Protein AF-J1FBF3-F1 (afdb_monomer)

Mean predicted aligned error: 6.77 Å

Foldseek 3Di:
DDDPDDPPPQQLLNVLCVLLVHDLVVVCVVVVHDSVVSVCSNVVVDPDPPVVSVVSVVSSVVVVVVVVVVVVVVVVVVVVVVVVVVD

pLDDT: mean 89.7, std 16.92, range [34.84, 98.38]

Solvent-accessible surface area (backbone atoms only — not comparable to full-atom values): 5199 Å² total; per-residue (Å²): 137,83,84,82,86,68,88,65,79,70,43,66,58,57,48,49,23,61,75,67,71,51,49,67,61,55,52,16,62,76,73,73,50,61,51,67,56,52,51,35,40,52,72,63,76,42,84,74,55,70,70,56,54,51,46,50,54,51,53,49,51,51,51,52,51,51,52,52,51,50,53,50,53,54,49,50,53,53,53,54,56,51,54,66,72,76,110

Secondary structure (DSSP, 8-state):
-----------HHHHHHHHHT--HHHHHHHHT--HHHHHHHHHTSSPPPHHHHHHHHHHHHHHHHHHH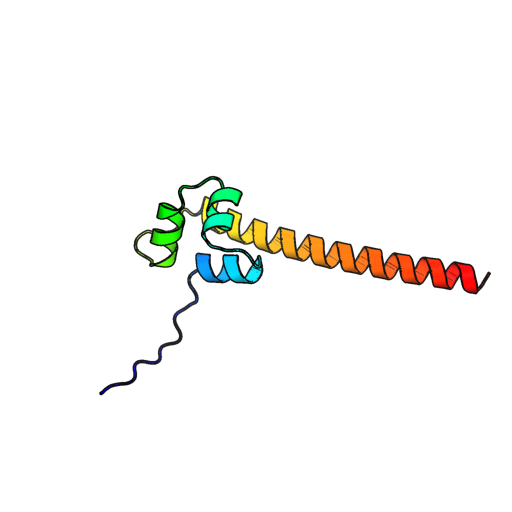HHHHHHHHHHHHHHHHHH-

Sequence (87 aa):
MEKKEAKSEENLVKKTCRELGITQKELAEQIGVAPVSISRWSRGENQIPKNIELLFKTLVENKNLKNINFEIIKFKKKLDTLTESIV

Structure (mmCIF, N/CA/C/O backbone):
data_AF-J1FBF3-F1
#
_entry.id   AF-J1FBF3-F1
#
loop_
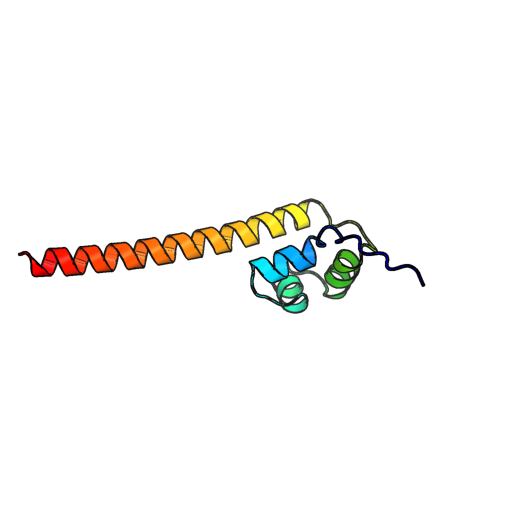_atom_site.group_PDB
_atom_site.id
_atom_site.type_symbol
_atom_site.label_atom_id
_atom_site.label_alt_id
_atom_site.label_comp_id
_atom_site.label_asym_id
_atom_site.label_entity_id
_atom_site.label_seq_id
_atom_site.pdbx_PDB_ins_code
_atom_site.Cartn_x
_atom_site.Cartn_y
_atom_site.Cartn_z
_atom_site.occupancy
_atom_site.B_iso_or_equiv
_atom_site.auth_seq_id
_atom_site.auth_comp_id
_atom_site.auth_asym_id
_atom_site.auth_atom_id
_atom_site.pdbx_PDB_model_num
ATOM 1 N N . MET A 1 1 ? 35.510 -17.136 3.514 1.00 39.09 1 MET A N 1
ATOM 2 C CA . MET A 1 1 ? 34.085 -17.091 3.125 1.00 39.09 1 MET A CA 1
ATOM 3 C C . MET A 1 1 ? 33.425 -16.040 4.004 1.00 39.09 1 MET A C 1
ATOM 5 O O . MET A 1 1 ? 32.977 -16.341 5.102 1.00 39.09 1 MET A O 1
ATOM 9 N N . GLU A 1 2 ? 33.552 -14.777 3.602 1.00 34.84 2 GLU A N 1
ATOM 10 C CA . GLU A 1 2 ? 33.152 -13.632 4.422 1.00 34.84 2 GLU A CA 1
ATOM 11 C C . GLU A 1 2 ? 31.631 -13.475 4.414 1.00 34.84 2 GLU A C 1
ATOM 13 O O . GLU A 1 2 ? 31.013 -13.227 3.379 1.00 34.84 2 GLU A O 1
ATOM 18 N N . LYS A 1 3 ? 31.033 -13.612 5.599 1.00 44.12 3 LYS A N 1
ATOM 19 C CA . LYS A 1 3 ? 29.700 -13.099 5.900 1.00 44.12 3 LYS A CA 1
ATOM 20 C C . LYS A 1 3 ? 29.749 -11.571 5.804 1.00 44.12 3 LYS A C 1
ATOM 22 O O . LYS A 1 3 ? 30.358 -10.930 6.654 1.00 44.12 3 LYS A O 1
ATOM 27 N N . LYS A 1 4 ? 29.088 -10.983 4.806 1.00 41.31 4 LYS A N 1
ATOM 28 C CA . LYS A 1 4 ? 28.723 -9.558 4.818 1.00 41.31 4 LYS A CA 1
ATOM 29 C C . LYS A 1 4 ? 27.254 -9.425 5.205 1.00 41.31 4 LYS A C 1
ATOM 31 O O . LYS A 1 4 ? 26.374 -9.303 4.361 1.00 41.31 4 LYS A O 1
ATOM 36 N N . GLU A 1 5 ? 27.005 -9.467 6.510 1.00 44.34 5 GLU A N 1
ATOM 37 C CA . GLU A 1 5 ? 25.807 -8.887 7.107 1.00 44.34 5 GLU A CA 1
ATOM 38 C C . GLU A 1 5 ? 26.004 -7.370 7.183 1.00 44.34 5 GLU A C 1
ATOM 40 O O . GLU A 1 5 ? 26.735 -6.859 8.025 1.00 44.34 5 GLU A O 1
ATOM 45 N N . ALA A 1 6 ? 25.339 -6.643 6.291 1.00 37.31 6 ALA A N 1
ATOM 46 C CA . ALA A 1 6 ? 24.994 -5.247 6.503 1.00 37.31 6 ALA A CA 1
ATOM 47 C C . ALA A 1 6 ? 23.508 -5.125 6.170 1.00 37.31 6 ALA A C 1
ATOM 49 O O . ALA A 1 6 ? 23.099 -5.187 5.014 1.00 37.31 6 ALA A O 1
ATOM 50 N N . LYS A 1 7 ? 22.713 -5.064 7.237 1.00 44.19 7 LYS A N 1
ATOM 51 C CA . LYS A 1 7 ? 21.268 -4.843 7.309 1.00 44.19 7 LYS A CA 1
ATOM 52 C C . LYS A 1 7 ? 20.900 -3.636 6.436 1.00 44.19 7 LYS A C 1
ATOM 54 O O . LYS A 1 7 ? 20.943 -2.506 6.908 1.00 44.19 7 LYS A O 1
ATOM 59 N N . SER A 1 8 ? 20.646 -3.880 5.148 1.00 49.75 8 SER A N 1
ATOM 60 C CA . SER A 1 8 ? 20.425 -2.831 4.153 1.00 49.75 8 SER A CA 1
ATOM 61 C C . SER A 1 8 ? 19.268 -1.962 4.611 1.00 49.75 8 SER A C 1
ATOM 63 O O . SER A 1 8 ? 18.205 -2.509 4.918 1.00 49.75 8 SER A O 1
ATOM 65 N N . GLU A 1 9 ? 19.468 -0.647 4.643 1.00 53.31 9 GLU A N 1
ATOM 66 C CA . GLU A 1 9 ? 18.383 0.326 4.723 1.00 53.31 9 GLU A CA 1
ATOM 67 C C . GLU A 1 9 ? 17.233 -0.166 3.853 1.00 53.31 9 GLU A C 1
ATOM 69 O O . GLU A 1 9 ? 17.394 -0.443 2.660 1.00 53.31 9 GLU A O 1
ATOM 74 N N . GLU A 1 10 ? 16.099 -0.439 4.484 1.00 66.25 10 GLU A N 1
ATOM 75 C CA . GLU A 1 10 ? 15.026 -1.094 3.776 1.00 66.25 10 GLU A CA 1
ATOM 76 C C . GLU A 1 10 ? 14.522 -0.167 2.681 1.00 66.25 10 GLU A C 1
ATOM 78 O O . GLU A 1 10 ? 14.024 0.924 2.958 1.00 66.25 10 GLU A O 1
ATOM 83 N N . ASN A 1 11 ? 14.681 -0.613 1.435 1.00 89.62 11 ASN A N 1
ATOM 84 C CA . ASN A 1 11 ? 14.235 0.114 0.261 1.00 89.62 11 ASN A CA 1
ATOM 85 C C . ASN A 1 11 ? 12.817 0.671 0.481 1.00 89.62 11 ASN A C 1
ATOM 87 O O . ASN A 1 11 ? 11.919 -0.081 0.872 1.00 89.62 11 ASN A O 1
ATOM 91 N N . LEU A 1 12 ? 12.620 1.964 0.197 1.00 94.69 12 LEU A N 1
ATOM 92 C CA . LEU A 1 12 ? 11.368 2.675 0.467 1.00 94.69 12 LEU A CA 1
ATOM 93 C C . LEU A 1 12 ? 10.141 1.932 -0.085 1.00 94.69 12 LEU A C 1
ATOM 95 O O . LEU A 1 12 ? 9.145 1.813 0.618 1.00 94.69 12 LEU A O 1
ATOM 99 N N . VAL A 1 13 ? 10.239 1.338 -1.280 1.00 96.19 13 VAL A N 1
ATOM 100 C CA . VAL A 1 13 ? 9.166 0.524 -1.875 1.00 96.19 13 VAL A CA 1
ATOM 101 C C . VAL A 1 13 ? 8.797 -0.657 -0.977 1.00 96.19 13 VAL A C 1
ATOM 103 O O . VAL A 1 13 ? 7.618 -0.887 -0.714 1.00 96.19 13 VAL A O 1
ATOM 106 N N . LYS A 1 14 ? 9.792 -1.416 -0.500 1.00 95.50 14 LYS A N 1
ATOM 107 C CA . LYS A 1 14 ? 9.571 -2.600 0.348 1.00 95.50 14 LYS A CA 1
ATOM 108 C C . LYS A 1 14 ? 8.974 -2.205 1.695 1.00 95.50 14 LYS A C 1
ATOM 110 O O . LYS A 1 14 ? 8.001 -2.822 2.127 1.00 95.50 14 LYS A O 1
ATOM 115 N N . LYS A 1 15 ? 9.498 -1.132 2.295 1.00 96.12 15 LYS A N 1
ATOM 116 C CA . LYS A 1 15 ? 8.973 -0.564 3.537 1.00 96.12 15 LYS A CA 1
ATOM 117 C C . LYS A 1 15 ? 7.503 -0.165 3.378 1.00 96.12 15 LYS A C 1
ATOM 119 O O . LYS A 1 15 ? 6.672 -0.617 4.162 1.00 96.12 15 LYS A O 1
ATOM 124 N N . THR A 1 16 ? 7.173 0.605 2.340 1.00 96.94 16 THR A N 1
ATOM 125 C CA . THR A 1 16 ? 5.800 1.043 2.054 1.00 96.94 16 THR A CA 1
ATOM 126 C C . THR A 1 16 ? 4.869 -0.141 1.799 1.00 96.94 16 THR A C 1
ATOM 128 O O . THR A 1 16 ? 3.788 -0.186 2.377 1.00 96.94 16 THR A O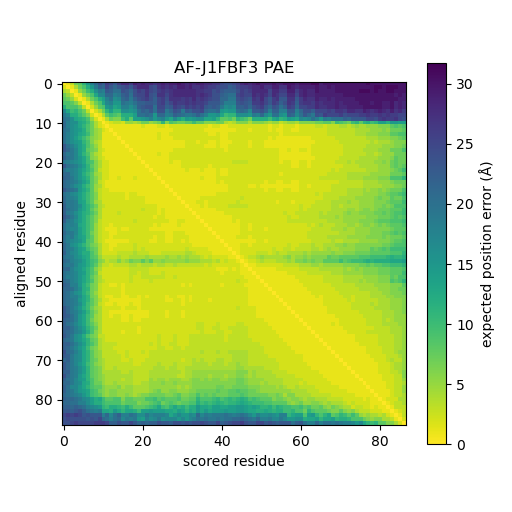 1
ATOM 131 N N . CYS A 1 17 ? 5.286 -1.139 1.011 1.00 97.19 17 CYS A N 1
ATOM 132 C CA . CYS A 1 17 ? 4.496 -2.356 0.783 1.00 97.19 17 CYS A CA 1
ATOM 133 C C . CYS A 1 17 ? 4.176 -3.079 2.098 1.00 97.19 17 CYS A C 1
ATOM 135 O O . CYS A 1 17 ? 3.028 -3.449 2.334 1.00 97.19 17 CYS A O 1
ATOM 137 N N . ARG A 1 18 ? 5.161 -3.230 2.994 1.00 96.62 18 ARG A N 1
ATOM 138 C CA . ARG A 1 18 ? 4.954 -3.866 4.301 1.00 96.62 18 ARG A CA 1
ATOM 139 C C . ARG A 1 18 ? 4.025 -3.056 5.201 1.00 96.62 18 ARG A C 1
ATOM 141 O O . ARG A 1 18 ? 3.125 -3.627 5.807 1.00 96.62 18 ARG A O 1
ATOM 148 N N . GLU A 1 19 ? 4.230 -1.745 5.294 1.00 96.56 19 GLU A N 1
ATOM 149 C CA . GLU A 1 19 ? 3.394 -0.862 6.116 1.00 96.56 19 GLU A CA 1
ATOM 150 C C . GLU A 1 19 ? 1.947 -0.846 5.618 1.00 96.56 19 GLU A C 1
ATOM 152 O O . GLU A 1 19 ? 1.012 -0.880 6.418 1.00 96.56 19 GLU A O 1
ATOM 157 N N . LEU A 1 20 ? 1.746 -0.886 4.300 1.00 96.81 20 LEU A N 1
ATOM 158 C CA . LEU A 1 20 ? 0.427 -0.970 3.681 1.00 96.81 20 LEU A CA 1
ATOM 159 C C . LEU A 1 20 ? -0.160 -2.387 3.687 1.00 96.81 20 LEU A C 1
ATOM 161 O O . LEU A 1 20 ? -1.382 -2.515 3.705 1.00 96.81 20 LEU A O 1
ATOM 165 N N . GLY A 1 21 ? 0.659 -3.430 3.829 1.00 97.06 21 GLY A N 1
ATOM 166 C CA . GLY A 1 21 ? 0.217 -4.825 3.768 1.00 97.06 21 GLY A CA 1
ATOM 167 C C . GLY A 1 21 ? -0.177 -5.250 2.352 1.00 97.06 21 GLY A C 1
ATOM 168 O O . GLY A 1 21 ? -1.133 -5.999 2.196 1.00 97.06 21 GLY A O 1
ATOM 169 N N . ILE A 1 22 ? 0.527 -4.731 1.343 1.00 97.50 22 ILE A N 1
ATOM 170 C CA . ILE A 1 22 ? 0.252 -4.946 -0.084 1.00 97.50 22 ILE A CA 1
ATOM 171 C C . ILE A 1 22 ? 1.504 -5.439 -0.814 1.00 97.50 22 ILE A C 1
ATOM 173 O O . ILE A 1 22 ? 2.628 -5.358 -0.316 1.00 97.50 22 ILE A O 1
ATOM 177 N N . THR A 1 23 ? 1.317 -5.925 -2.031 1.00 97.81 23 THR A N 1
ATOM 178 C CA . THR A 1 23 ? 2.373 -6.310 -2.966 1.00 97.81 23 THR A CA 1
ATOM 179 C C . THR A 1 23 ? 2.898 -5.105 -3.755 1.00 97.81 23 THR A C 1
ATOM 181 O O . THR A 1 23 ? 2.245 -4.072 -3.884 1.00 97.81 23 THR A O 1
ATOM 184 N N . GLN A 1 24 ? 4.075 -5.251 -4.373 1.00 97.06 24 GLN A N 1
ATOM 185 C CA . GLN A 1 24 ? 4.620 -4.232 -5.285 1.00 97.06 24 GLN A CA 1
ATOM 186 C C . GLN A 1 24 ? 3.720 -3.975 -6.503 1.00 97.06 24 GLN A C 1
ATOM 188 O O . GLN A 1 24 ? 3.694 -2.859 -7.019 1.00 97.06 24 GLN A O 1
ATOM 193 N N . LYS A 1 25 ? 2.986 -4.998 -6.959 1.00 97.69 25 LYS A N 1
ATOM 194 C CA . LYS A 1 25 ? 2.032 -4.883 -8.066 1.00 97.69 25 LYS A CA 1
ATOM 195 C C . LYS A 1 25 ? 0.847 -4.004 -7.666 1.00 97.69 25 LYS A C 1
ATOM 197 O O . LYS A 1 25 ? 0.547 -3.051 -8.373 1.00 97.69 25 LYS A O 1
ATOM 202 N N . GLU A 1 26 ? 0.248 -4.276 -6.511 1.00 98.00 26 GLU A N 1
ATOM 203 C CA . GLU A 1 26 ? -0.858 -3.473 -5.975 1.00 98.00 26 GLU A CA 1
ATOM 204 C C . GLU A 1 26 ? -0.411 -2.038 -5.678 1.00 98.00 26 GLU A C 1
ATOM 206 O O . GLU A 1 26 ? -1.143 -1.098 -5.970 1.00 98.00 26 GLU A O 1
ATOM 211 N N . LEU A 1 27 ? 0.818 -1.840 -5.180 1.00 97.94 27 LEU A N 1
ATOM 212 C CA . LEU A 1 27 ? 1.372 -0.497 -5.009 1.00 97.94 27 LEU A CA 1
ATOM 213 C C . LEU A 1 27 ? 1.465 0.248 -6.350 1.00 97.94 27 LEU A C 1
ATOM 215 O O . LEU A 1 27 ? 1.116 1.424 -6.404 1.00 97.94 27 LEU A O 1
ATOM 219 N N . ALA A 1 28 ? 1.905 -0.425 -7.422 1.00 97.88 28 ALA A N 1
ATOM 220 C CA . ALA A 1 28 ? 1.978 0.150 -8.768 1.00 97.88 28 ALA A CA 1
ATOM 221 C C . ALA A 1 28 ? 0.596 0.590 -9.275 1.00 97.88 28 ALA A C 1
ATOM 223 O O . ALA A 1 28 ? 0.441 1.712 -9.758 1.00 97.88 28 ALA A O 1
ATOM 224 N N . GLU A 1 29 ? -0.397 -0.286 -9.119 1.00 97.69 29 GLU A N 1
ATOM 225 C CA . GLU A 1 29 ? -1.790 -0.041 -9.498 1.00 97.69 29 GLU A CA 1
ATOM 226 C C . GLU A 1 29 ? -2.382 1.128 -8.702 1.00 97.69 29 GLU A C 1
ATOM 228 O O . GLU A 1 29 ? -2.977 2.033 -9.283 1.00 97.69 29 GLU A O 1
ATOM 233 N N . GLN A 1 30 ? -2.144 1.169 -7.389 1.00 96.69 30 GLN A N 1
ATOM 234 C CA . GLN A 1 30 ? -2.678 2.194 -6.495 1.00 96.69 30 GLN A CA 1
ATOM 235 C C . GLN A 1 30 ? -2.133 3.598 -6.790 1.00 96.69 30 GLN A C 1
ATOM 237 O O . GLN A 1 30 ? -2.858 4.578 -6.623 1.00 96.69 30 GLN A O 1
ATOM 242 N N . ILE A 1 31 ? -0.870 3.714 -7.216 1.00 96.50 31 ILE A N 1
ATOM 243 C CA . ILE A 1 31 ? -0.261 5.011 -7.557 1.00 96.50 31 ILE A CA 1
ATOM 244 C C . ILE A 1 31 ? -0.292 5.331 -9.059 1.00 96.50 31 ILE A C 1
ATOM 246 O O . ILE A 1 31 ? 0.185 6.393 -9.458 1.00 96.50 31 ILE A O 1
ATOM 250 N N . GLY A 1 32 ? -0.812 4.427 -9.893 1.00 96.75 32 GLY A N 1
ATOM 251 C CA . GLY A 1 32 ? -0.940 4.628 -11.336 1.00 96.75 32 GLY A CA 1
ATOM 252 C C . GLY A 1 32 ? 0.387 4.629 -12.103 1.00 96.75 32 GLY A C 1
ATOM 253 O O . GLY A 1 32 ? 0.542 5.399 -13.049 1.00 96.75 32 GLY A O 1
ATOM 254 N N . VAL A 1 33 ? 1.355 3.789 -11.717 1.00 96.75 33 VAL A N 1
ATOM 255 C CA . VAL A 1 33 ? 2.634 3.640 -12.442 1.00 96.75 33 VAL A CA 1
ATOM 256 C C . VAL A 1 33 ? 2.818 2.228 -12.988 1.00 96.75 33 VAL A C 1
ATOM 258 O O . VAL A 1 33 ? 2.247 1.262 -12.490 1.00 96.75 33 VAL A O 1
ATOM 261 N N . ALA A 1 34 ? 3.677 2.080 -13.997 1.00 97.38 34 ALA A N 1
ATOM 262 C CA . ALA A 1 34 ? 4.019 0.764 -14.521 1.00 97.38 34 ALA A CA 1
ATOM 263 C C . ALA A 1 34 ? 4.743 -0.095 -13.453 1.00 97.38 34 ALA A C 1
ATOM 265 O O . ALA A 1 34 ? 5.666 0.407 -12.802 1.00 97.38 34 ALA A O 1
ATOM 266 N N . PRO A 1 35 ? 4.433 -1.402 -13.314 1.00 96.94 35 PRO A N 1
ATOM 267 C CA . PRO A 1 35 ? 5.097 -2.291 -12.349 1.00 96.94 35 PRO A CA 1
ATOM 268 C C . PRO A 1 35 ? 6.624 -2.343 -12.496 1.00 96.94 35 PRO A C 1
ATOM 270 O O . PRO A 1 35 ? 7.351 -2.509 -11.515 1.00 96.94 35 PRO A O 1
ATOM 273 N N . VAL A 1 36 ? 7.130 -2.147 -13.720 1.00 96.94 36 VAL A N 1
ATOM 274 C CA . VAL A 1 36 ? 8.572 -2.068 -13.991 1.00 96.94 36 VAL A CA 1
ATOM 275 C C . VAL A 1 36 ? 9.235 -0.903 -13.249 1.00 96.94 36 VAL A C 1
ATOM 277 O O . VAL A 1 36 ? 10.357 -1.060 -12.775 1.00 96.94 36 VAL A O 1
ATOM 280 N N . SER A 1 37 ? 8.546 0.230 -13.078 1.00 96.69 37 SER A N 1
ATOM 281 C CA . SER A 1 37 ? 9.063 1.383 -12.331 1.00 96.69 37 SER A CA 1
ATOM 282 C C . SER A 1 37 ? 9.245 1.036 -10.856 1.00 96.69 37 SER A C 1
ATOM 284 O O . SER A 1 37 ? 10.328 1.243 -10.315 1.00 96.69 37 SER A O 1
ATOM 286 N N . ILE A 1 38 ? 8.240 0.403 -10.237 1.00 97.00 38 ILE A N 1
ATOM 287 C CA . ILE A 1 3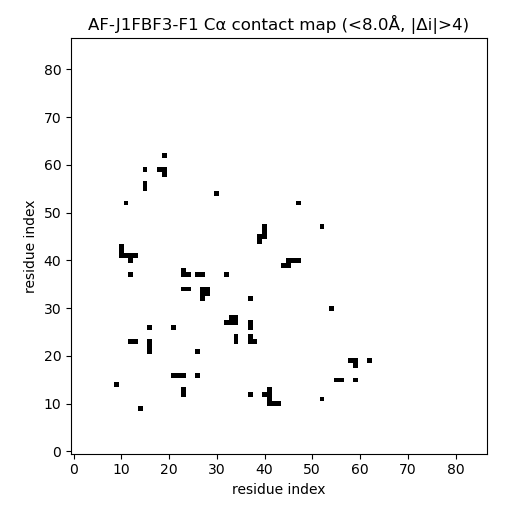8 ? 8.315 -0.083 -8.851 1.00 97.00 38 ILE A CA 1
ATOM 288 C C . ILE A 1 38 ? 9.465 -1.079 -8.677 1.00 97.00 38 ILE A C 1
ATOM 290 O O . ILE A 1 38 ? 10.226 -0.980 -7.717 1.00 97.00 38 ILE A O 1
ATOM 294 N N . SER A 1 39 ? 9.631 -2.008 -9.623 1.00 95.50 39 SER A N 1
ATOM 295 C CA . SER A 1 39 ? 10.708 -3.002 -9.581 1.00 95.50 39 SER A CA 1
ATOM 296 C C . S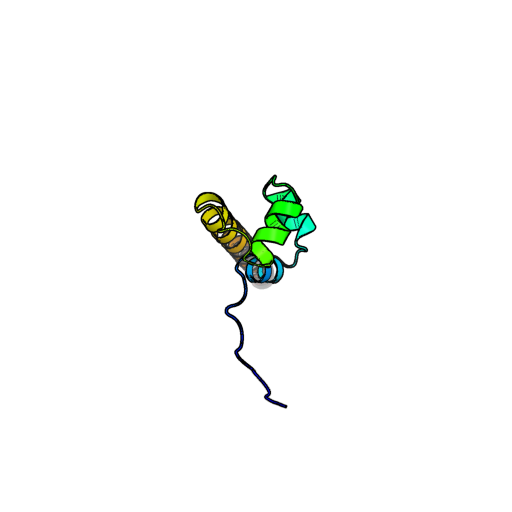ER A 1 39 ? 12.094 -2.351 -9.647 1.00 95.50 39 SER A C 1
ATOM 298 O O . SER A 1 39 ? 12.958 -2.658 -8.825 1.00 95.50 39 SER A O 1
ATOM 300 N N . ARG A 1 40 ? 12.292 -1.394 -10.565 1.00 95.62 40 ARG A N 1
ATOM 301 C CA . ARG A 1 40 ? 13.542 -0.625 -10.697 1.00 95.62 40 ARG A CA 1
ATOM 302 C C . ARG A 1 40 ? 13.856 0.167 -9.432 1.00 95.62 40 ARG A C 1
ATOM 304 O O . ARG A 1 40 ? 14.974 0.089 -8.926 1.00 95.62 40 ARG A O 1
ATOM 311 N N . TRP A 1 41 ? 12.866 0.866 -8.878 1.00 96.06 41 TRP A N 1
ATOM 312 C CA . TRP A 1 41 ? 13.006 1.587 -7.612 1.00 96.06 41 TRP A CA 1
ATOM 313 C C . TRP A 1 41 ? 13.324 0.644 -6.455 1.00 96.06 41 TRP A C 1
ATOM 315 O O . TRP A 1 41 ? 14.215 0.931 -5.662 1.00 96.06 41 TRP A O 1
ATOM 325 N N . SER A 1 42 ? 12.672 -0.521 -6.393 1.00 94.00 42 SER A N 1
ATOM 326 C CA . SER A 1 42 ? 12.912 -1.536 -5.363 1.00 94.00 42 SER A CA 1
ATOM 327 C C . SER A 1 42 ? 14.320 -2.137 -5.410 1.00 94.00 42 SER A C 1
ATOM 329 O O . SER A 1 42 ? 14.779 -2.659 -4.389 1.00 94.00 42 SER A O 1
ATOM 331 N N . ARG A 1 43 ? 14.971 -2.129 -6.578 1.00 93.00 43 ARG A N 1
ATOM 332 C CA . ARG A 1 43 ? 16.348 -2.607 -6.776 1.00 93.00 43 ARG A CA 1
ATOM 333 C C . ARG A 1 43 ? 17.388 -1.486 -6.697 1.00 93.00 43 ARG A C 1
ATOM 335 O O . ARG A 1 43 ? 18.575 -1.782 -6.702 1.00 93.00 43 ARG A O 1
ATOM 342 N N . GLY A 1 44 ? 16.955 -0.227 -6.595 1.00 90.94 44 GLY A N 1
ATOM 343 C CA . GLY A 1 44 ? 17.846 0.936 -6.575 1.00 90.94 44 GLY A CA 1
ATOM 344 C C . GLY A 1 44 ? 18.453 1.276 -7.939 1.00 90.94 44 GLY A C 1
ATOM 345 O O . GLY A 1 44 ? 19.433 2.006 -7.993 1.00 90.94 44 GLY A O 1
ATOM 346 N N . GLU A 1 45 ? 17.886 0.762 -9.037 1.00 89.94 45 GLU A N 1
ATOM 347 C CA . GLU A 1 45 ? 18.372 1.043 -10.398 1.00 89.94 45 GLU A CA 1
ATOM 348 C C . GLU A 1 45 ? 18.118 2.502 -10.797 1.00 89.94 45 GLU A C 1
ATOM 350 O O . GLU A 1 45 ? 18.937 3.105 -11.482 1.00 89.94 45 GLU A O 1
ATOM 355 N N . ASN A 1 46 ? 17.008 3.080 -10.318 1.00 90.56 46 ASN A N 1
ATOM 356 C CA . ASN A 1 46 ? 16.639 4.479 -10.520 1.00 90.56 46 ASN A CA 1
ATOM 357 C C . ASN A 1 46 ? 16.225 5.118 -9.191 1.00 90.56 46 ASN A C 1
ATOM 359 O O . ASN A 1 46 ? 15.618 4.460 -8.341 1.00 90.56 46 ASN A O 1
ATOM 363 N N . GLN A 1 47 ? 16.459 6.425 -9.064 1.00 91.25 47 GLN A N 1
ATOM 364 C CA . GLN A 1 47 ? 15.907 7.214 -7.966 1.00 91.25 47 GLN A CA 1
ATOM 365 C C . GLN A 1 47 ? 14.380 7.295 -8.070 1.00 91.25 47 GLN A C 1
ATOM 367 O O . GLN A 1 47 ? 13.811 7.350 -9.167 1.00 91.25 47 GLN A O 1
ATOM 372 N N . ILE A 1 48 ? 13.721 7.300 -6.913 1.00 94.88 48 ILE A N 1
ATOM 373 C CA . ILE A 1 48 ? 12.279 7.502 -6.828 1.00 94.88 48 ILE A CA 1
ATOM 374 C C . ILE A 1 48 ? 12.017 8.998 -7.048 1.00 94.88 48 ILE A C 1
ATOM 376 O O . ILE A 1 48 ? 12.653 9.831 -6.404 1.00 94.88 48 ILE A O 1
ATOM 380 N N . PRO A 1 49 ? 11.104 9.384 -7.953 1.00 96.12 49 PRO A N 1
ATOM 381 C CA . PRO A 1 49 ? 10.718 10.781 -8.085 1.00 96.12 49 PRO A CA 1
ATOM 382 C C . PRO A 1 49 ? 10.173 11.325 -6.758 1.00 96.12 49 PRO A C 1
ATOM 384 O O . PRO A 1 49 ? 9.361 10.676 -6.101 1.00 96.12 49 PRO A O 1
ATOM 387 N N . LYS A 1 50 ? 10.563 12.543 -6.377 1.00 96.62 50 LYS A N 1
ATOM 388 C CA . LYS A 1 50 ? 10.207 13.139 -5.075 1.00 96.62 50 LYS A CA 1
ATOM 389 C C . LYS A 1 50 ? 8.696 13.193 -4.804 1.00 96.62 50 LYS A C 1
ATOM 391 O O . LYS A 1 50 ? 8.257 13.038 -3.668 1.00 96.62 50 LYS A O 1
ATOM 396 N N . ASN A 1 51 ? 7.882 13.392 -5.841 1.00 96.75 51 ASN A N 1
ATOM 397 C CA . ASN A 1 51 ? 6.421 13.352 -5.732 1.00 96.75 51 ASN A CA 1
ATOM 398 C C . ASN A 1 51 ? 5.899 11.947 -5.385 1.00 96.75 51 ASN A C 1
ATOM 400 O O . ASN A 1 51 ? 4.926 11.833 -4.646 1.00 96.75 51 ASN A O 1
ATOM 404 N N . ILE A 1 52 ? 6.554 10.891 -5.874 1.00 97.44 52 ILE A N 1
ATOM 405 C CA . ILE A 1 52 ? 6.227 9.500 -5.543 1.00 97.44 52 ILE A CA 1
ATOM 406 C C . ILE A 1 52 ? 6.663 9.164 -4.113 1.00 97.44 52 ILE A C 1
ATOM 408 O O . ILE A 1 52 ? 5.913 8.515 -3.391 1.00 97.44 5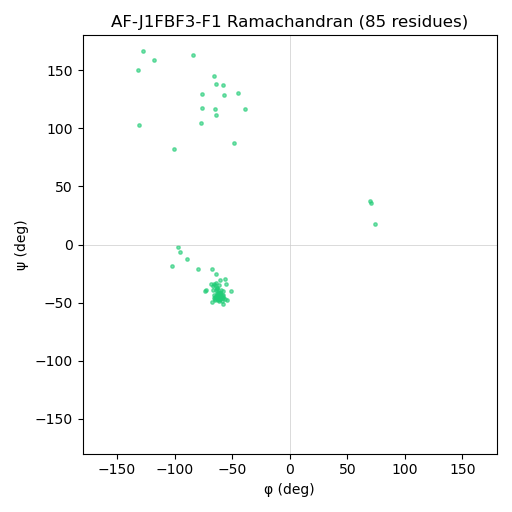2 ILE A O 1
ATOM 412 N N . GLU A 1 53 ? 7.819 9.655 -3.658 1.00 96.25 53 GLU A N 1
ATOM 413 C CA . GLU A 1 53 ? 8.229 9.501 -2.252 1.00 96.25 53 GLU A CA 1
ATOM 414 C C . GLU A 1 53 ? 7.220 10.144 -1.294 1.00 96.25 53 GLU A C 1
ATOM 416 O O . GLU A 1 53 ? 6.811 9.536 -0.300 1.00 96.25 53 GLU A O 1
ATOM 421 N N . LEU A 1 54 ? 6.774 11.365 -1.615 1.00 97.50 54 LEU A N 1
ATOM 422 C CA . LEU A 1 54 ? 5.747 12.055 -0.841 1.00 97.50 54 LEU A CA 1
ATOM 423 C C . LEU A 1 54 ? 4.424 11.282 -0.873 1.00 97.50 54 LEU A C 1
ATOM 425 O O . LEU A 1 54 ? 3.802 11.106 0.171 1.00 97.50 54 LEU A O 1
ATOM 429 N N . LEU A 1 55 ? 4.035 10.765 -2.041 1.00 97.88 55 LEU A N 1
ATOM 430 C CA . LEU A 1 55 ? 2.838 9.946 -2.190 1.00 97.88 55 LEU A CA 1
ATOM 431 C C . LEU A 1 55 ? 2.897 8.687 -1.314 1.00 97.88 55 LEU A C 1
ATOM 433 O O . LEU A 1 55 ? 1.933 8.402 -0.609 1.00 97.88 55 LEU A O 1
ATOM 437 N N . PHE A 1 56 ? 4.022 7.968 -1.283 1.00 97.31 56 PHE A N 1
ATOM 438 C CA . PHE A 1 56 ? 4.202 6.809 -0.401 1.00 97.31 56 PHE A CA 1
ATOM 439 C C . PHE A 1 56 ? 4.013 7.170 1.068 1.00 97.31 56 PHE A C 1
ATOM 441 O O . PHE A 1 56 ? 3.277 6.482 1.778 1.00 97.31 56 PHE A O 1
ATOM 448 N N . LYS A 1 57 ? 4.613 8.279 1.514 1.00 97.44 57 LYS A N 1
ATOM 449 C CA . LYS A 1 57 ? 4.428 8.778 2.881 1.00 97.44 57 LYS A CA 1
ATOM 450 C C . LYS A 1 57 ? 2.955 9.090 3.167 1.00 97.44 57 LYS A C 1
ATOM 452 O O . LYS A 1 57 ? 2.439 8.682 4.204 1.00 97.44 57 LYS A O 1
ATOM 457 N N . THR A 1 58 ? 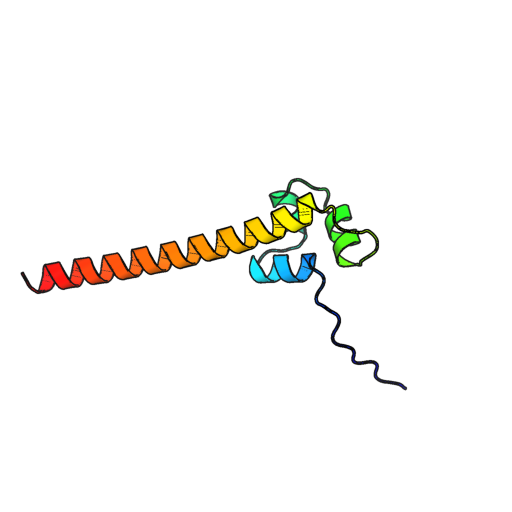2.268 9.766 2.247 1.00 98.00 58 THR A N 1
ATOM 458 C CA . THR A 1 58 ? 0.844 10.099 2.385 1.00 98.00 58 THR A CA 1
ATOM 459 C C . THR A 1 58 ? -0.043 8.853 2.434 1.00 98.00 58 THR A C 1
ATOM 461 O O . THR A 1 58 ? -0.992 8.823 3.214 1.00 98.00 58 THR A O 1
ATOM 464 N N . LEU A 1 59 ? 0.256 7.810 1.652 1.00 97.88 59 LEU A N 1
ATOM 465 C CA . LEU A 1 59 ? -0.499 6.552 1.676 1.00 97.88 59 LEU A CA 1
ATOM 466 C C . LEU A 1 59 ? -0.379 5.830 3.022 1.00 97.88 59 LEU A C 1
ATOM 468 O O . LEU A 1 59 ? -1.388 5.376 3.566 1.00 97.88 59 LEU A O 1
ATOM 472 N N . VAL A 1 60 ? 0.836 5.746 3.567 1.00 97.81 60 VAL A N 1
ATOM 473 C CA . VAL A 1 60 ? 1.085 5.135 4.882 1.00 97.81 60 VAL A CA 1
ATOM 474 C C . VAL A 1 60 ? 0.363 5.912 5.979 1.00 97.81 60 VAL A C 1
ATOM 476 O O . VAL A 1 60 ? -0.361 5.319 6.778 1.00 97.81 60 VAL A O 1
ATOM 479 N N . GLU A 1 61 ? 0.485 7.241 5.973 1.00 97.94 61 GLU A N 1
ATOM 480 C CA . GLU A 1 61 ? -0.224 8.105 6.919 1.00 97.94 61 GLU A CA 1
ATOM 481 C C . GLU A 1 61 ? -1.745 7.909 6.815 1.00 97.94 61 GLU A C 1
ATOM 483 O O . GLU A 1 61 ? -2.425 7.732 7.822 1.00 97.94 61 GLU A O 1
ATOM 488 N N . ASN A 1 62 ? -2.291 7.832 5.596 1.00 97.88 62 ASN A N 1
ATOM 489 C CA . ASN A 1 62 ? -3.718 7.596 5.385 1.00 97.88 62 ASN A CA 1
ATOM 490 C C . ASN A 1 62 ? -4.191 6.260 5.979 1.00 97.88 62 ASN A C 1
ATOM 492 O O . ASN A 1 62 ? -5.265 6.208 6.582 1.00 97.88 62 ASN A O 1
ATOM 496 N N . LYS A 1 63 ? -3.399 5.188 5.842 1.00 97.38 63 LYS A N 1
ATOM 497 C CA . LYS A 1 63 ? -3.698 3.896 6.474 1.00 97.38 63 LYS A CA 1
ATOM 498 C C . LYS A 1 63 ? -3.698 4.012 8.001 1.00 97.38 63 LYS A C 1
ATOM 500 O O . LYS A 1 63 ? -4.623 3.517 8.643 1.00 97.38 63 LYS A O 1
ATOM 505 N N . ASN A 1 64 ? -2.712 4.696 8.578 1.00 97.44 64 ASN A N 1
ATOM 506 C CA . ASN A 1 64 ? -2.624 4.889 10.026 1.00 97.44 64 ASN A CA 1
ATOM 507 C C . ASN A 1 64 ? -3.818 5.683 10.567 1.00 97.44 64 ASN A C 1
ATOM 509 O O . ASN A 1 64 ? -4.441 5.266 11.542 1.00 97.44 64 ASN A O 1
ATOM 513 N N . LEU A 1 65 ? -4.201 6.768 9.890 1.00 98.25 65 LEU A N 1
ATOM 514 C CA . LEU A 1 65 ? -5.370 7.571 10.254 1.00 98.25 65 LEU A CA 1
ATOM 515 C C . LEU A 1 65 ? -6.665 6.755 10.195 1.00 98.25 65 LEU A C 1
ATOM 517 O O . LEU A 1 65 ? -7.492 6.845 11.101 1.00 98.25 65 LEU A O 1
ATOM 521 N N . LYS A 1 66 ? -6.832 5.910 9.170 1.00 97.88 66 LYS A N 1
ATOM 522 C CA . LYS A 1 66 ? -7.979 4.994 9.073 1.00 97.88 66 LYS A CA 1
ATOM 523 C C . LYS A 1 66 ? -8.018 3.993 10.230 1.00 97.88 66 LYS A C 1
ATOM 525 O O . LYS A 1 66 ? -9.092 3.772 10.784 1.00 97.88 66 LYS A O 1
ATOM 530 N N . ASN A 1 67 ? -6.871 3.442 10.627 1.00 97.56 67 ASN A N 1
ATOM 531 C CA . ASN A 1 67 ? -6.780 2.528 11.770 1.00 97.56 67 ASN A CA 1
ATOM 532 C C . ASN A 1 67 ? -7.144 3.226 13.089 1.00 97.56 67 ASN A C 1
ATOM 534 O O . ASN A 1 67 ? -7.922 2.690 13.874 1.00 97.56 67 ASN A O 1
ATOM 538 N N . ILE A 1 68 ? -6.635 4.441 13.315 1.00 98.12 68 ILE A N 1
ATOM 539 C CA . ILE A 1 68 ? -6.975 5.242 14.501 1.00 98.12 68 ILE A CA 1
ATOM 540 C C . ILE A 1 68 ? -8.475 5.543 14.523 1.00 98.12 68 ILE A C 1
ATOM 542 O O . ILE A 1 68 ? -9.131 5.330 15.539 1.00 98.12 68 ILE A O 1
ATOM 546 N N . ASN A 1 69 ? -9.037 5.986 13.396 1.00 98.06 69 ASN A N 1
ATOM 547 C CA . ASN A 1 69 ? -10.463 6.273 13.289 1.00 98.06 69 ASN A CA 1
ATOM 548 C C . ASN A 1 69 ? -11.320 5.032 13.591 1.00 98.06 69 ASN A C 1
ATOM 550 O O . ASN A 1 69 ? -12.333 5.132 14.279 1.00 98.06 69 ASN A O 1
ATOM 554 N N . PHE A 1 70 ? -10.893 3.853 13.131 1.00 98.19 70 PHE A N 1
ATOM 555 C CA . PHE A 1 70 ? -11.559 2.592 13.445 1.00 98.19 70 PHE A CA 1
ATOM 556 C C . PHE A 1 70 ? -11.567 2.296 14.954 1.00 98.19 70 PHE A C 1
ATOM 558 O O . PHE A 1 70 ? -12.623 1.988 15.510 1.00 98.19 70 PHE A O 1
ATOM 565 N N . GLU A 1 71 ? -10.430 2.445 15.641 1.00 98.25 71 GLU A N 1
ATOM 566 C CA . GLU A 1 71 ? -10.366 2.234 17.093 1.00 98.25 71 GLU A CA 1
ATOM 567 C C . GLU A 1 71 ? -11.173 3.285 17.872 1.00 98.25 71 GLU A C 1
ATOM 569 O O . GLU A 1 71 ? -11.844 2.931 18.842 1.00 98.25 71 GLU A O 1
ATOM 574 N N . ILE A 1 72 ? -11.205 4.544 17.418 1.00 98.38 72 ILE A N 1
ATOM 575 C CA . ILE A 1 72 ? -12.056 5.593 18.006 1.00 98.38 72 ILE A CA 1
ATOM 576 C C . ILE A 1 72 ? -13.536 5.221 17.884 1.00 98.38 72 ILE A C 1
ATOM 578 O O . ILE A 1 72 ? -14.264 5.278 18.874 1.00 98.38 72 ILE A O 1
ATOM 582 N 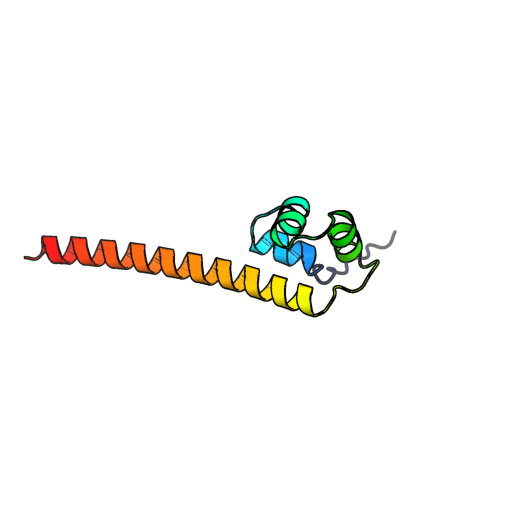N . ILE A 1 73 ? -13.992 4.805 16.698 1.00 98.31 73 ILE A N 1
ATOM 583 C CA . ILE A 1 73 ? -15.386 4.390 16.474 1.00 98.31 73 ILE A CA 1
ATOM 584 C C . ILE A 1 73 ? -15.744 3.200 17.371 1.00 98.31 73 ILE A C 1
ATOM 586 O O . ILE A 1 73 ? -16.800 3.182 18.005 1.00 98.31 73 ILE A O 1
ATOM 590 N N . LYS A 1 74 ? -14.852 2.211 17.462 1.00 97.88 74 LYS A N 1
ATOM 591 C CA . LYS A 1 74 ? -15.025 1.035 18.320 1.00 97.88 74 LYS A CA 1
ATOM 592 C C . LYS A 1 74 ? -15.090 1.409 19.800 1.00 97.88 74 LYS A C 1
ATOM 594 O O . LYS A 1 74 ? -15.907 0.848 20.527 1.00 97.88 74 LYS A O 1
ATOM 599 N N . PHE A 1 75 ? -14.247 2.336 20.249 1.00 98.00 75 PHE A N 1
ATOM 600 C CA . PHE A 1 75 ? -14.266 2.843 21.617 1.00 98.00 75 PHE A CA 1
ATOM 601 C C . PHE A 1 75 ? -15.558 3.605 21.913 1.00 98.00 75 PHE A C 1
ATOM 603 O O . PHE A 1 75 ? -16.222 3.297 22.899 1.00 98.00 75 PHE A O 1
ATOM 610 N N . LYS A 1 76 ? -15.968 4.514 21.019 1.00 97.69 76 LYS A N 1
ATOM 611 C CA . LYS A 1 76 ? -17.231 5.251 21.128 1.00 97.69 76 LYS A CA 1
ATOM 612 C C . LYS A 1 76 ? -18.418 4.299 21.278 1.00 97.69 76 LYS A C 1
ATOM 614 O O . LYS A 1 76 ? -19.176 4.433 22.225 1.00 97.69 76 LYS A O 1
ATOM 619 N N . LYS A 1 77 ? -18.507 3.266 20.433 1.00 96.88 77 LYS A N 1
ATOM 620 C CA . LYS A 1 77 ? -19.578 2.263 20.521 1.00 96.88 77 LYS A CA 1
ATOM 621 C C . LYS A 1 77 ? -19.628 1.564 21.884 1.00 96.88 77 LYS A C 1
ATOM 623 O O . LYS A 1 77 ? -20.710 1.307 22.394 1.00 96.88 77 LYS A O 1
ATOM 628 N N . LYS A 1 78 ? -18.471 1.244 22.476 1.00 96.00 78 LYS A N 1
ATOM 629 C CA . LYS A 1 78 ? -18.413 0.648 23.823 1.00 96.00 78 LYS A CA 1
ATOM 630 C C . LYS A 1 78 ? -18.884 1.624 24.902 1.00 96.00 78 LYS A C 1
ATOM 632 O O . LYS A 1 78 ? -19.552 1.195 25.840 1.00 96.00 78 LYS A O 1
ATOM 637 N N . LEU A 1 79 ? -18.537 2.907 24.776 1.00 96.31 79 LEU A N 1
ATOM 638 C CA . LEU A 1 79 ? -19.034 3.942 25.682 1.00 96.31 79 LEU A CA 1
ATOM 639 C C . LEU A 1 79 ? -20.555 4.066 25.587 1.00 96.31 79 LEU A C 1
ATOM 641 O O . LEU A 1 79 ? -21.206 4.010 26.624 1.00 96.31 79 LEU A O 1
ATOM 645 N N . ASP A 1 80 ? -21.101 4.127 24.370 1.00 95.62 80 ASP A N 1
ATOM 646 C CA . ASP A 1 80 ? -22.545 4.232 24.130 1.00 95.62 80 ASP A CA 1
ATOM 647 C C . ASP A 1 80 ? -23.301 3.067 24.811 1.00 95.62 80 ASP A C 1
ATOM 649 O O . ASP A 1 80 ? -24.224 3.286 25.596 1.00 95.62 80 ASP A O 1
ATOM 653 N N . THR A 1 81 ? -22.827 1.824 24.642 1.00 94.94 81 THR A N 1
ATOM 654 C CA . THR A 1 81 ? -23.442 0.649 25.295 1.00 94.94 81 THR A CA 1
ATOM 655 C C . THR A 1 81 ? -23.361 0.674 26.823 1.00 94.94 81 THR A C 1
ATOM 657 O O . THR A 1 81 ? -24.252 0.165 27.502 1.00 94.94 81 THR A O 1
ATOM 660 N N . LEU A 1 82 ? -22.292 1.247 27.387 1.00 93.00 82 LEU A N 1
ATOM 661 C CA . LEU A 1 82 ? -22.142 1.359 28.837 1.00 93.00 82 LEU A CA 1
ATOM 662 C C . LEU A 1 82 ? -23.085 2.426 29.396 1.00 93.00 82 LEU A C 1
ATOM 664 O O . LEU A 1 82 ? -23.692 2.209 30.440 1.00 93.00 82 LEU A O 1
ATOM 668 N N . T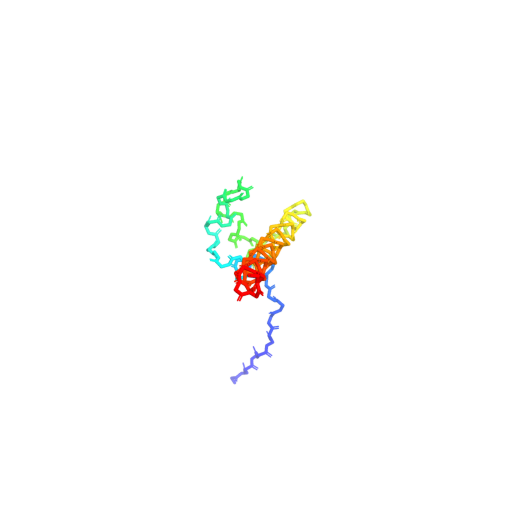HR A 1 83 ? -23.238 3.551 28.691 1.00 91.69 83 THR A N 1
ATOM 669 C CA . THR A 1 83 ? -24.173 4.607 29.090 1.00 91.69 83 THR A CA 1
ATOM 670 C C . THR A 1 83 ? -25.622 4.133 29.064 1.00 91.69 83 THR A C 1
ATOM 672 O O . THR A 1 83 ? -26.358 4.426 29.997 1.00 91.69 83 THR A O 1
ATOM 675 N N . GLU A 1 84 ? -26.006 3.328 28.069 1.00 91.69 84 GLU A N 1
ATOM 676 C CA . GLU A 1 84 ? -27.343 2.718 27.984 1.00 91.69 84 GLU A CA 1
ATOM 677 C C . GLU A 1 84 ? -27.606 1.670 29.076 1.00 91.69 84 GLU A C 1
ATOM 679 O O . GLU A 1 84 ? -28.755 1.374 29.366 1.00 91.69 84 GLU A O 1
ATOM 684 N N . SER A 1 85 ? -26.560 1.097 29.682 1.00 79.94 85 SER A N 1
ATOM 685 C CA . SER A 1 85 ? -26.696 0.080 30.738 1.00 79.94 85 SER A CA 1
ATOM 686 C C . SER A 1 85 ? -26.777 0.668 32.154 1.00 79.94 85 SER A C 1
ATOM 688 O O . SER A 1 85 ? -27.042 -0.068 33.103 1.00 79.94 85 SER A O 1
ATOM 690 N N . ILE A 1 86 ? -26.468 1.960 32.319 1.00 79.25 86 ILE A N 1
ATOM 691 C CA . ILE A 1 86 ? -26.439 2.662 33.617 1.00 79.25 86 ILE A CA 1
ATOM 692 C C . ILE A 1 86 ? -27.696 3.533 33.820 1.00 79.25 86 ILE A C 1
ATOM 694 O O . ILE A 1 86 ? -28.004 3.889 34.958 1.00 79.25 86 ILE A O 1
ATOM 698 N N . VAL A 1 87 ? -28.417 3.858 32.741 1.00 62.00 87 VAL A N 1
ATOM 699 C CA . VAL A 1 87 ? -29.720 4.555 32.749 1.00 62.00 87 VAL A CA 1
ATOM 700 C C . VAL A 1 87 ? -30.848 3.532 32.707 1.00 62.00 87 VAL A C 1
ATOM 702 O O . VAL A 1 87 ? -31.826 3.723 33.462 1.00 62.00 87 VAL A O 1
#

Nearest PDB structures (foldseek):
  3g5g-assembly1_A  TM=8.012E-01  e=8.506E-02  Enterobacter sp. RFL1396
  5j9i-assembly2_C  TM=8.028E-01  e=2.639E-01  Vibrio cholerae
  5j9i-assembly1_B  TM=7.838E-01  e=5.271E-01  Vibrio cholerae
  2ox6-assembly2_C  TM=6.189E-01  e=3.394E-01  Shewanella oneidensis MR-1
  3eus-assembly1_B  TM=5.954E-01  e=2.327E-01  Ruegeria pomeroyi

Radius of gyration: 19.75 Å; Cα contacts (8 Å, |Δi|>4): 44; chains: 1; bounding box: 64×30×48 Å